Protein AF-A0A970F9Z1-F1 (afdb_monomer_lite)

pLDDT: mean 95.18, std 5.69, range [64.38, 98.81]

Structure (mmCIF, N/CA/C/O backbone):
data_AF-A0A970F9Z1-F1
#
_entry.id   AF-A0A970F9Z1-F1
#
loop_
_atom_site.group_PDB
_atom_site.id
_atom_site.type_symbol
_atom_site.label_atom_id
_atom_site.label_alt_id
_atom_site.label_comp_id
_atom_site.label_asym_id
_atom_site.label_entity_id
_atom_site.label_seq_id
_atom_site.pdbx_PDB_ins_code
_atom_site.Cartn_x
_atom_site.Cartn_y
_atom_site.Cartn_z
_atom_site.occupancy
_atom_site.B_iso_or_equiv
_atom_site.auth_seq_id
_atom_site.auth_comp_id
_atom_site.auth_asym_id
_atom_site.auth_atom_id
_atom_site.pdbx_PDB_model_num
ATOM 1 N N . PRO A 1 1 ? -28.671 3.414 14.985 1.00 64.38 1 PRO A N 1
ATOM 2 C CA . PRO A 1 1 ? -28.150 4.538 14.164 1.00 64.38 1 PRO A CA 1
ATOM 3 C C . PRO A 1 1 ? -27.863 5.769 15.036 1.00 64.38 1 PRO A C 1
ATOM 5 O O . PRO A 1 1 ? -28.575 5.971 16.015 1.00 64.38 1 PRO A O 1
ATOM 8 N N . LEU A 1 2 ? -26.854 6.583 14.691 1.00 72.38 2 LEU A N 1
ATOM 9 C CA . LEU A 1 2 ? -26.505 7.797 15.452 1.00 72.38 2 LEU A CA 1
ATOM 10 C C . LEU A 1 2 ? -27.708 8.750 15.589 1.00 72.38 2 LEU A C 1
ATOM 12 O O . LEU A 1 2 ? -27.930 9.316 16.653 1.00 72.38 2 LEU A O 1
ATOM 16 N N . SER A 1 3 ? -28.536 8.840 14.543 1.00 84.50 3 SER A N 1
ATOM 17 C CA . SER A 1 3 ? -29.778 9.620 14.548 1.00 84.50 3 SER A CA 1
ATOM 18 C C . SER A 1 3 ? -30.746 9.195 15.654 1.00 84.50 3 SER A C 1
ATOM 20 O O . SER A 1 3 ? -31.323 10.052 16.304 1.00 84.50 3 SER A O 1
ATOM 22 N N . THR A 1 4 ? -30.895 7.899 15.934 1.00 88.12 4 THR A N 1
ATOM 23 C CA . THR A 1 4 ? -31.798 7.409 16.989 1.00 88.12 4 THR A CA 1
ATOM 24 C C . THR A 1 4 ? -31.334 7.825 18.384 1.00 88.12 4 THR A C 1
ATOM 26 O O . THR A 1 4 ? -32.156 8.249 19.190 1.00 88.12 4 THR A O 1
ATOM 29 N N . ILE A 1 5 ? -30.028 7.749 18.659 1.00 92.81 5 ILE A N 1
ATOM 30 C CA . ILE A 1 5 ? -29.458 8.137 19.959 1.00 92.81 5 ILE A CA 1
ATOM 31 C C . ILE A 1 5 ? -29.625 9.645 20.170 1.00 92.81 5 ILE A C 1
ATOM 33 O O . ILE A 1 5 ? -30.128 10.069 21.206 1.00 92.81 5 ILE A O 1
ATOM 37 N N . VAL A 1 6 ? -29.276 10.447 19.159 1.00 93.31 6 VAL A N 1
ATOM 38 C CA . VAL A 1 6 ? -29.396 11.912 19.218 1.00 93.31 6 VAL A CA 1
ATOM 39 C C . VAL A 1 6 ? -30.853 12.347 19.383 1.00 93.31 6 VAL A C 1
ATOM 41 O O . VAL A 1 6 ? -31.136 13.209 20.206 1.00 93.31 6 VAL A O 1
ATOM 44 N N . LEU A 1 7 ? -31.789 11.736 18.651 1.00 93.75 7 LEU A N 1
ATOM 45 C CA . LEU A 1 7 ? -33.214 12.060 18.769 1.00 93.75 7 LEU A CA 1
ATOM 46 C C . LEU A 1 7 ? -33.789 11.673 20.126 1.00 93.75 7 LEU A C 1
ATOM 48 O O . LEU A 1 7 ? -34.628 12.397 20.645 1.00 93.75 7 LEU A O 1
ATOM 52 N N . THR A 1 8 ? -33.352 10.551 20.697 1.00 93.75 8 THR A N 1
ATOM 53 C CA . THR A 1 8 ? -33.805 10.122 22.027 1.00 93.75 8 THR A CA 1
ATOM 54 C C . THR A 1 8 ? -33.327 11.112 23.085 1.00 93.75 8 THR A C 1
ATOM 56 O O . THR A 1 8 ? -34.153 11.672 23.795 1.00 93.75 8 THR A O 1
ATOM 59 N N . ALA A 1 9 ? -32.030 11.437 23.092 1.00 94.69 9 ALA A N 1
ATOM 60 C CA . ALA A 1 9 ? -31.470 12.427 24.011 1.00 94.69 9 ALA A CA 1
ATOM 61 C C . ALA A 1 9 ? -32.109 13.818 23.838 1.00 94.69 9 ALA A C 1
ATOM 63 O O . ALA A 1 9 ? -32.388 14.500 24.819 1.00 94.69 9 ALA A O 1
ATOM 64 N N . MET A 1 10 ? -32.384 14.237 22.596 1.00 94.94 10 MET A N 1
ATOM 65 C CA . MET A 1 10 ? -33.098 15.485 22.330 1.00 94.94 10 MET A CA 1
ATOM 66 C C . MET A 1 10 ? -34.520 15.442 22.901 1.00 94.94 10 MET A C 1
ATOM 68 O O . MET A 1 10 ? -34.906 16.395 23.562 1.00 94.94 10 MET A O 1
ATOM 72 N N . LYS A 1 11 ? -35.284 14.359 22.697 1.00 93.94 11 LYS A N 1
ATOM 73 C CA . LYS A 1 11 ? -36.648 14.228 23.243 1.00 93.94 11 LYS A CA 1
ATOM 74 C C . LYS A 1 11 ? -36.665 14.256 24.770 1.00 93.94 11 LYS A C 1
ATOM 76 O O . LYS A 1 11 ? -37.529 14.905 25.336 1.00 93.94 11 LYS A O 1
ATOM 81 N N . GLU A 1 12 ? -35.704 13.599 25.416 1.00 95.19 12 GLU A N 1
ATOM 82 C CA . GLU A 1 12 ? -35.584 13.574 26.880 1.00 95.19 12 GLU A CA 1
ATOM 83 C C . GLU A 1 12 ? -35.209 14.940 27.471 1.00 95.19 12 GLU A C 1
ATOM 85 O O . GLU A 1 12 ? -35.669 15.294 28.552 1.00 95.19 12 GLU A O 1
ATOM 90 N N . ALA A 1 13 ? -34.375 15.714 26.772 1.00 96.00 13 ALA A N 1
ATOM 91 C CA . ALA A 1 13 ? -33.930 17.027 27.236 1.00 96.00 13 ALA A CA 1
ATOM 92 C C . ALA A 1 13 ? -34.887 18.173 26.859 1.00 96.00 13 ALA A C 1
ATOM 94 O O . ALA A 1 13 ? -34.804 19.258 27.438 1.00 96.00 13 ALA A O 1
ATOM 95 N N . HIS A 1 14 ? -35.754 17.977 25.863 1.00 95.12 14 HIS A N 1
ATOM 96 C CA . HIS A 1 14 ? -36.624 19.032 25.357 1.00 95.12 14 HIS A CA 1
ATOM 97 C C . HIS A 1 14 ? -37.807 19.268 26.312 1.00 95.12 14 HIS A C 1
ATOM 99 O O . HIS A 1 14 ? -38.470 18.317 26.712 1.00 95.12 14 HIS A O 1
ATOM 105 N N . PRO A 1 15 ? -38.156 20.524 26.638 1.00 95.00 15 PRO A N 1
ATOM 106 C CA . PRO A 1 15 ? -39.207 20.836 27.615 1.00 95.00 15 PRO A CA 1
ATOM 107 C C . PRO A 1 15 ? -40.640 20.496 27.168 1.00 95.00 15 PRO A C 1
ATOM 109 O O . PRO A 1 15 ? -41.579 20.724 27.926 1.00 95.00 15 PRO A O 1
ATOM 112 N N . TYR A 1 16 ? -40.832 20.004 25.942 1.00 94.12 16 TYR A N 1
ATOM 113 C CA . TYR A 1 16 ? -42.150 19.669 25.402 1.00 94.12 16 TYR A CA 1
ATOM 114 C C . TYR A 1 16 ? -42.287 18.159 25.288 1.00 94.12 16 TYR A C 1
ATOM 116 O O . TYR A 1 16 ? -41.348 17.494 24.864 1.00 94.12 16 TYR A O 1
ATOM 124 N N . GLU A 1 17 ? -43.475 17.650 25.603 1.00 87.12 17 GLU A N 1
ATOM 125 C CA . GLU A 1 17 ? -43.812 16.226 25.500 1.00 87.12 17 GLU A CA 1
ATOM 126 C C . GLU A 1 17 ? -43.739 15.723 24.047 1.00 87.12 17 GLU A C 1
ATOM 128 O O . GLU A 1 17 ? -43.250 14.624 23.788 1.00 87.12 17 GLU A O 1
ATOM 133 N N . GLU A 1 18 ? -44.113 16.575 23.085 1.00 90.69 18 GLU A N 1
ATOM 134 C CA . GLU A 1 18 ? -43.998 16.309 21.646 1.00 90.69 18 GLU A CA 1
ATOM 135 C C . GLU A 1 18 ? -43.182 17.410 20.934 1.00 90.69 18 GLU A C 1
ATOM 137 O O . GLU A 1 18 ? -43.743 18.375 20.410 1.00 90.69 18 GLU A O 1
ATOM 142 N N . PRO A 1 19 ? -41.838 17.315 20.907 1.00 92.88 19 PRO A N 1
ATOM 143 C CA . PRO A 1 19 ? -40.994 18.286 20.212 1.00 92.88 19 PRO A CA 1
ATOM 144 C C . PRO A 1 19 ? -41.162 18.200 18.690 1.00 92.88 19 PRO A C 1
ATOM 146 O O . PRO A 1 19 ? -41.019 17.122 18.107 1.00 92.88 19 PRO A O 1
ATOM 149 N N . ALA A 1 20 ? -41.378 19.340 18.031 1.00 93.88 20 ALA A N 1
ATOM 150 C CA . ALA A 1 20 ? -41.330 19.438 16.574 1.00 93.88 20 ALA A CA 1
ATOM 151 C C . ALA A 1 20 ? -39.873 19.533 16.089 1.00 93.88 20 ALA A C 1
ATOM 153 O O . ALA A 1 20 ? -39.115 20.383 16.557 1.00 93.88 20 ALA A O 1
ATOM 154 N N . TYR A 1 21 ? -39.479 18.675 15.147 1.00 92.94 21 TYR A N 1
ATOM 155 C CA . TYR A 1 21 ? -38.139 18.673 14.558 1.00 92.94 21 TYR A CA 1
ATOM 156 C C . TYR A 1 21 ? -38.162 18.134 13.125 1.00 92.94 21 TYR A C 1
ATOM 158 O O . TYR A 1 21 ? -38.996 17.298 12.784 1.00 92.94 21 TYR A O 1
ATOM 166 N N . ASP A 1 22 ? -37.168 18.537 12.332 1.00 93.44 22 ASP A N 1
ATOM 167 C CA . ASP A 1 22 ? -36.904 17.999 10.998 1.00 93.44 22 ASP A CA 1
ATOM 168 C C . ASP A 1 22 ? -35.520 17.341 10.941 1.00 93.44 22 ASP A C 1
ATOM 170 O O . ASP A 1 22 ? -34.540 17.839 11.498 1.00 93.44 22 ASP A O 1
ATOM 174 N N . LEU A 1 23 ? -35.415 16.220 10.223 1.00 90.06 23 LEU A N 1
ATOM 175 C CA . LEU A 1 23 ? -34.138 15.569 9.915 1.00 90.06 23 LEU A CA 1
ATOM 176 C C . LEU A 1 23 ? -33.738 15.890 8.479 1.00 90.06 23 LEU A C 1
ATOM 178 O O . LEU A 1 23 ? -34.113 15.191 7.538 1.00 90.06 23 LEU A O 1
ATOM 182 N N . ILE A 1 24 ? -32.946 16.943 8.315 1.00 89.56 24 ILE A N 1
ATOM 183 C CA . ILE A 1 24 ? -32.472 17.370 7.000 1.00 89.56 24 ILE A CA 1
ATOM 184 C C . ILE A 1 24 ? -31.181 16.619 6.666 1.00 89.56 24 ILE A C 1
ATOM 186 O O . ILE A 1 24 ? -30.173 16.724 7.368 1.00 89.56 24 ILE A O 1
ATOM 190 N N . LYS A 1 25 ? -31.197 15.854 5.572 1.00 86.06 25 LYS A N 1
ATOM 191 C CA . LYS A 1 25 ? -29.999 15.187 5.056 1.00 86.06 25 LYS A CA 1
ATOM 192 C C . LYS A 1 25 ? -29.077 16.227 4.418 1.00 86.06 25 LYS A C 1
ATOM 194 O O . LYS A 1 25 ? -29.454 16.876 3.451 1.00 86.06 25 LYS A O 1
ATOM 199 N N . LEU A 1 26 ? -27.857 16.340 4.933 1.00 84.00 26 LEU A N 1
ATOM 200 C CA . LEU A 1 26 ? -26.804 17.148 4.320 1.00 84.00 26 LEU A CA 1
ATOM 201 C C . LEU A 1 26 ? -25.992 16.298 3.333 1.00 84.00 26 LEU A C 1
ATOM 203 O O . LEU A 1 26 ? -25.713 15.130 3.603 1.00 84.00 26 LEU A O 1
ATOM 207 N N . GLU A 1 27 ? -25.568 16.897 2.220 1.00 81.44 27 GLU A N 1
ATOM 208 C CA . GLU A 1 27 ? -24.683 16.261 1.229 1.00 81.44 27 GLU A CA 1
ATOM 209 C C . GLU A 1 27 ? -23.191 16.391 1.563 1.00 81.44 27 GLU A C 1
ATOM 211 O O . GLU A 1 27 ? -22.340 16.066 0.736 1.00 81.44 27 GLU A O 1
ATOM 216 N N . ASN A 1 28 ? -22.847 16.856 2.770 1.00 74.69 28 ASN A N 1
ATOM 217 C CA . ASN A 1 28 ? -21.454 16.957 3.195 1.00 74.69 28 ASN A CA 1
ATOM 218 C C . ASN A 1 28 ? -20.748 15.618 2.943 1.00 74.69 28 ASN A C 1
ATOM 220 O O . ASN A 1 28 ? -21.211 14.595 3.467 1.00 74.69 28 ASN A O 1
ATOM 224 N N . PRO A 1 29 ? -19.652 15.592 2.158 1.00 67.19 29 PRO A N 1
ATOM 225 C CA . PRO A 1 29 ? -18.982 14.344 1.864 1.00 67.19 29 PRO A CA 1
ATOM 226 C C . PRO A 1 29 ? -18.511 13.754 3.195 1.00 67.19 29 PRO A C 1
ATOM 228 O O . PRO A 1 29 ? -17.785 14.420 3.944 1.00 67.19 29 PRO A O 1
ATOM 231 N N . PRO A 1 30 ? -18.947 12.533 3.542 1.00 73.12 30 PRO A N 1
ATOM 232 C CA . PRO A 1 30 ? -18.527 11.916 4.784 1.00 73.12 30 PRO A CA 1
ATOM 233 C C . PRO A 1 30 ? -17.009 11.744 4.764 1.00 73.12 30 PRO A C 1
ATOM 235 O O . PRO A 1 30 ? -16.389 11.657 3.700 1.00 73.12 30 PRO A O 1
ATOM 238 N N . LYS A 1 31 ? -16.397 11.628 5.947 1.00 78.69 31 LYS A N 1
ATOM 239 C CA . LYS A 1 31 ? -15.042 11.073 6.020 1.00 78.69 31 LYS A CA 1
ATOM 240 C C . LYS A 1 31 ? -15.079 9.703 5.347 1.00 78.69 31 LYS A C 1
ATOM 242 O O . LYS A 1 31 ? -15.725 8.783 5.843 1.00 78.69 31 LYS A O 1
ATOM 247 N N . THR A 1 32 ? -14.439 9.598 4.189 1.00 82.88 32 THR A N 1
ATOM 248 C CA . THR A 1 32 ? -14.379 8.352 3.437 1.00 82.88 32 THR A CA 1
ATOM 249 C C . THR A 1 32 ? -13.206 7.532 3.942 1.00 82.88 32 THR A C 1
ATOM 251 O O . THR A 1 32 ? -12.093 8.027 4.131 1.00 82.88 32 THR A O 1
ATOM 254 N N . TYR A 1 33 ? -13.473 6.257 4.184 1.00 88.81 33 TYR A N 1
ATOM 255 C CA . TYR A 1 33 ? -12.455 5.268 4.491 1.00 88.81 33 TYR A CA 1
ATOM 256 C C . TYR A 1 33 ? -12.299 4.370 3.273 1.00 88.81 33 TYR A C 1
ATOM 258 O O . TYR A 1 33 ? -13.267 4.069 2.578 1.00 88.81 33 TYR A O 1
ATOM 266 N N . GLY A 1 34 ? -11.067 3.966 2.999 1.00 93.06 34 GLY A N 1
ATOM 267 C CA . GLY A 1 34 ? -10.758 3.150 1.840 1.00 93.06 34 GLY A CA 1
ATOM 268 C C . GLY A 1 34 ? -9.391 2.504 1.953 1.00 93.06 34 GLY A C 1
ATOM 269 O O . GLY A 1 34 ? -8.573 2.862 2.814 1.00 93.06 34 GLY A O 1
ATOM 270 N N . LEU A 1 35 ? -9.176 1.544 1.061 1.00 95.62 35 LEU A N 1
ATOM 271 C CA . LEU A 1 35 ? -7.931 0.807 0.933 1.00 95.62 35 LEU A CA 1
ATOM 272 C C . LEU A 1 35 ? -6.879 1.641 0.202 1.00 95.62 35 LEU A C 1
ATOM 274 O O . LEU A 1 35 ? -7.187 2.441 -0.683 1.00 95.62 35 LEU A O 1
ATOM 278 N N . GLY A 1 36 ? -5.631 1.437 0.613 1.00 96.81 36 GLY A N 1
ATOM 279 C CA . GLY A 1 36 ? -4.466 2.114 0.065 1.00 96.81 36 GLY A CA 1
ATOM 280 C C . GLY A 1 36 ? -4.408 3.622 0.324 1.00 96.81 36 GLY A C 1
ATOM 281 O O . GLY A 1 36 ? -5.341 4.259 0.816 1.00 96.81 36 GLY A O 1
ATOM 282 N N . ARG A 1 37 ? -3.264 4.222 0.015 1.00 97.75 37 ARG A N 1
ATOM 283 C CA . ARG A 1 37 ? -3.023 5.667 0.082 1.00 97.75 37 ARG A CA 1
ATOM 284 C C . ARG A 1 37 ? -2.276 6.099 -1.166 1.00 97.75 37 ARG A C 1
ATOM 286 O O . ARG A 1 37 ? -1.484 5.338 -1.705 1.00 97.75 37 ARG A O 1
ATOM 293 N N . ILE A 1 38 ? -2.516 7.327 -1.609 1.00 98.25 38 ILE A N 1
ATOM 294 C CA . ILE A 1 38 ? -1.711 7.971 -2.643 1.00 98.25 38 ILE A CA 1
ATOM 295 C C . ILE A 1 38 ? -1.233 9.315 -2.115 1.00 98.25 38 ILE A C 1
ATOM 297 O O . ILE A 1 38 ? -1.991 10.038 -1.469 1.00 98.25 38 ILE A O 1
ATOM 301 N N . GLY A 1 39 ? 0.028 9.632 -2.365 1.00 98.12 39 GLY A N 1
ATOM 302 C CA . GLY A 1 39 ? 0.646 10.868 -1.910 1.00 98.12 39 GLY A CA 1
ATOM 303 C C . GLY A 1 39 ? 1.735 11.326 -2.863 1.00 98.12 39 GLY A C 1
ATOM 304 O O . GLY A 1 39 ? 2.043 10.653 -3.845 1.00 98.12 39 GLY A O 1
ATOM 305 N N . ARG A 1 40 ? 2.313 12.490 -2.576 1.00 98.44 40 ARG A N 1
ATOM 306 C CA . ARG A 1 40 ? 3.458 13.027 -3.309 1.00 98.44 40 ARG A CA 1
ATOM 307 C C . ARG A 1 40 ? 4.655 13.143 -2.376 1.00 98.44 40 ARG A C 1
ATOM 309 O O . ARG A 1 40 ? 4.518 13.616 -1.249 1.00 98.44 40 ARG A O 1
ATOM 316 N N . LEU A 1 41 ? 5.817 12.719 -2.854 1.00 98.00 41 LEU A N 1
ATOM 317 C CA . LEU A 1 41 ? 7.099 13.077 -2.261 1.00 98.00 41 LEU A CA 1
ATOM 318 C C . LEU A 1 41 ? 7.297 14.594 -2.364 1.00 98.00 41 LEU A C 1
ATOM 320 O O . LEU A 1 41 ? 6.764 15.227 -3.277 1.00 98.00 41 LEU A O 1
ATOM 324 N N . LYS A 1 42 ? 8.073 15.163 -1.433 1.00 97.44 42 LYS A N 1
ATOM 325 C CA . LYS A 1 42 ? 8.378 16.603 -1.432 1.00 97.44 42 LYS A CA 1
ATOM 326 C C . LYS A 1 42 ? 9.012 17.026 -2.758 1.00 97.44 42 LYS A C 1
ATOM 328 O O . LYS A 1 42 ? 8.490 17.912 -3.414 1.00 97.44 42 LYS A O 1
ATOM 333 N N . GLU A 1 43 ? 10.029 16.286 -3.190 1.00 97.62 43 GLU A N 1
ATOM 334 C CA . GLU A 1 43 ? 10.719 16.478 -4.466 1.00 97.62 43 GLU A CA 1
ATOM 335 C C . GLU A 1 43 ? 10.692 15.183 -5.292 1.00 97.62 43 GLU A C 1
ATOM 337 O O . GLU A 1 43 ? 10.686 14.093 -4.698 1.00 97.62 43 GLU A O 1
ATOM 342 N N . PRO A 1 44 ? 10.680 15.264 -6.637 1.00 98.38 44 PRO A N 1
ATOM 343 C CA . PRO A 1 44 ? 10.897 14.108 -7.498 1.00 98.38 44 PRO A CA 1
ATOM 344 C C . PRO A 1 44 ? 12.279 13.492 -7.256 1.00 98.38 44 PRO A C 1
ATOM 346 O O . PRO A 1 44 ? 13.277 14.200 -7.132 1.00 98.38 44 PRO A O 1
ATOM 349 N N . ILE A 1 45 ? 12.350 12.165 -7.231 1.00 98.56 45 ILE A N 1
ATOM 350 C CA . ILE A 1 45 ? 13.612 11.415 -7.135 1.00 98.56 45 ILE A CA 1
ATOM 351 C C . ILE A 1 45 ? 13.669 10.362 -8.235 1.00 98.56 45 ILE A C 1
ATOM 353 O O . ILE A 1 45 ? 12.629 10.001 -8.786 1.00 98.56 45 ILE A O 1
ATOM 357 N N . SER A 1 46 ? 14.862 9.857 -8.560 1.00 98.62 46 SER A N 1
ATOM 358 C CA . SER A 1 46 ? 14.966 8.798 -9.566 1.00 98.62 46 SER A CA 1
ATOM 359 C C . SER A 1 46 ? 14.266 7.521 -9.099 1.00 98.62 46 SER A C 1
ATOM 361 O O . SER A 1 46 ? 14.239 7.222 -7.898 1.00 98.62 46 SER A O 1
ATOM 363 N N . LEU A 1 47 ? 13.731 6.746 -10.044 1.00 98.31 47 LEU A N 1
ATOM 364 C CA . LEU A 1 47 ? 13.097 5.461 -9.755 1.00 98.31 47 LEU A CA 1
ATOM 365 C C . LEU A 1 47 ? 14.053 4.534 -8.993 1.00 98.31 47 LEU A C 1
ATOM 367 O O . LEU A 1 47 ? 13.674 3.964 -7.975 1.00 98.31 47 LEU A O 1
ATOM 371 N N . GLU A 1 48 ? 15.316 4.459 -9.410 1.00 98.19 48 GLU A N 1
ATOM 372 C CA . GLU A 1 48 ? 16.343 3.661 -8.732 1.00 98.19 48 GLU A CA 1
ATOM 373 C C . GLU A 1 48 ? 16.536 4.085 -7.264 1.00 98.19 48 GLU A C 1
ATOM 375 O O . GLU A 1 48 ? 16.582 3.246 -6.359 1.00 98.19 48 GLU A O 1
ATOM 380 N N . THR A 1 49 ? 16.603 5.396 -7.003 1.00 98.44 49 THR A N 1
ATOM 381 C CA . THR A 1 49 ? 16.715 5.930 -5.637 1.00 98.44 49 THR A CA 1
ATOM 382 C C . THR A 1 49 ? 15.485 5.567 -4.816 1.00 98.44 49 THR A C 1
ATOM 384 O O . THR A 1 49 ? 15.600 5.198 -3.646 1.00 98.44 49 THR A O 1
ATOM 387 N N . PHE A 1 50 ? 14.301 5.644 -5.423 1.00 98.50 50 PHE A N 1
ATOM 388 C CA . PHE A 1 50 ? 13.062 5.282 -4.756 1.00 98.50 50 PHE A CA 1
ATOM 389 C C . PHE A 1 50 ? 12.993 3.782 -4.436 1.00 98.50 50 PHE A C 1
ATOM 391 O O . PHE A 1 50 ? 12.674 3.430 -3.304 1.00 98.50 50 PHE A O 1
ATOM 398 N N . VAL A 1 51 ? 13.384 2.901 -5.359 1.00 98.50 51 VAL A N 1
ATOM 399 C CA . VAL A 1 51 ? 13.465 1.447 -5.125 1.00 98.50 51 VAL A CA 1
ATOM 400 C C . VAL A 1 51 ? 14.408 1.129 -3.960 1.00 98.50 51 VAL A C 1
ATOM 402 O O . VAL A 1 51 ? 14.030 0.405 -3.035 1.00 98.50 51 VAL A O 1
ATOM 405 N N . LYS A 1 52 ? 15.604 1.737 -3.934 1.00 98.38 52 LYS A N 1
ATOM 406 C CA . LYS A 1 52 ? 16.546 1.612 -2.807 1.00 98.38 52 LYS A CA 1
ATOM 407 C C . LYS A 1 52 ? 15.925 2.110 -1.501 1.00 98.38 52 LYS A C 1
ATOM 409 O O . LYS A 1 52 ? 16.036 1.446 -0.473 1.00 98.38 52 LYS A O 1
ATOM 414 N N . LYS A 1 53 ? 15.215 3.241 -1.540 1.00 98.06 53 LYS A N 1
ATOM 415 C CA . LYS A 1 53 ? 14.507 3.788 -0.378 1.00 98.06 53 LYS A CA 1
ATOM 416 C C . LYS A 1 53 ? 13.446 2.826 0.151 1.00 98.06 53 LYS A C 1
ATOM 418 O O . LYS A 1 53 ? 13.369 2.666 1.366 1.00 98.06 53 LYS A O 1
ATOM 423 N N . VAL A 1 54 ? 12.656 2.186 -0.714 1.00 98.19 54 VAL A N 1
ATOM 424 C CA . VAL A 1 54 ? 11.654 1.183 -0.310 1.00 98.19 54 VAL A CA 1
ATOM 425 C C . VAL A 1 54 ? 12.342 0.017 0.391 1.00 98.19 54 VAL A C 1
ATOM 427 O O . VAL A 1 54 ? 11.995 -0.293 1.530 1.00 98.19 54 VAL A O 1
ATOM 430 N N . ARG A 1 55 ? 13.380 -0.552 -0.232 1.00 97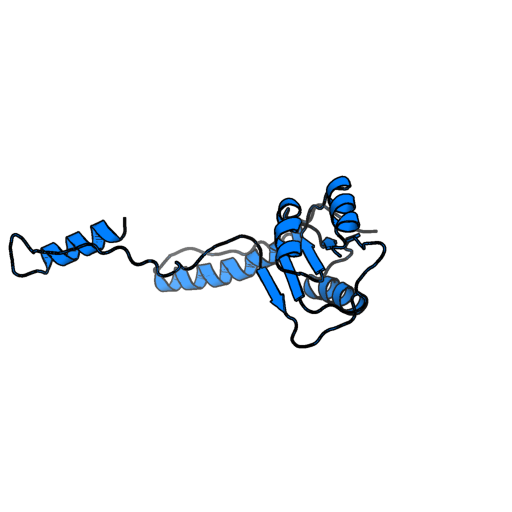.56 55 ARG A N 1
ATOM 431 C CA . ARG A 1 55 ? 14.157 -1.656 0.344 1.00 97.56 55 ARG A CA 1
ATOM 432 C C . ARG A 1 55 ? 14.680 -1.330 1.745 1.00 97.56 55 ARG A C 1
ATOM 434 O O . ARG A 1 55 ? 14.473 -2.111 2.668 1.00 97.56 55 ARG A O 1
ATOM 441 N N . THR A 1 56 ? 15.297 -0.161 1.922 1.00 97.81 56 THR A N 1
ATOM 442 C CA . THR A 1 56 ? 15.838 0.264 3.222 1.00 97.81 56 THR A CA 1
ATOM 443 C C . THR A 1 56 ? 14.737 0.569 4.237 1.00 97.81 56 THR A C 1
ATOM 445 O O . THR A 1 56 ? 14.847 0.171 5.391 1.00 97.81 56 THR A O 1
ATOM 448 N N . THR A 1 57 ? 13.659 1.247 3.826 1.00 96.56 57 THR A N 1
ATOM 449 C CA . THR A 1 57 ? 12.565 1.659 4.730 1.00 96.56 57 THR A CA 1
ATOM 450 C C . THR A 1 57 ? 11.859 0.456 5.348 1.00 96.56 57 THR A C 1
ATOM 452 O O . THR A 1 57 ? 11.511 0.488 6.525 1.00 96.56 57 THR A O 1
ATOM 455 N N . PHE A 1 58 ? 11.661 -0.606 4.567 1.00 96.19 58 PHE A N 1
ATOM 456 C CA . PHE A 1 58 ? 10.997 -1.827 5.024 1.00 96.19 58 PHE A CA 1
ATOM 457 C C . PHE A 1 58 ? 11.978 -2.923 5.475 1.00 96.19 58 PHE A C 1
ATOM 459 O O . PHE A 1 58 ? 11.526 -4.007 5.842 1.00 96.19 58 PHE A O 1
ATOM 466 N N . ALA A 1 59 ? 13.289 -2.638 5.479 1.00 95.19 59 ALA A N 1
ATOM 467 C CA . ALA A 1 59 ? 14.362 -3.579 5.810 1.00 95.19 59 ALA A CA 1
ATOM 468 C C . ALA A 1 59 ? 14.223 -4.918 5.057 1.00 95.19 59 ALA A C 1
ATOM 470 O O . ALA A 1 59 ? 14.091 -5.979 5.665 1.00 95.19 59 ALA A O 1
ATOM 471 N N . LEU A 1 60 ? 14.184 -4.837 3.724 1.00 95.88 60 LEU A N 1
ATOM 472 C CA . LEU A 1 60 ? 13.938 -5.975 2.839 1.00 95.88 60 LEU A CA 1
ATOM 473 C C . LEU A 1 60 ? 15.239 -6.564 2.296 1.00 95.88 60 LEU A C 1
ATOM 475 O O . LEU A 1 60 ? 16.091 -5.841 1.766 1.00 95.88 60 LEU A O 1
ATOM 479 N N . ASP A 1 61 ? 15.328 -7.890 2.321 1.00 93.81 61 ASP A N 1
ATOM 480 C CA . ASP A 1 61 ? 16.427 -8.625 1.692 1.00 93.81 61 ASP A CA 1
ATOM 481 C C . ASP A 1 61 ? 16.355 -8.506 0.162 1.00 93.81 61 ASP A C 1
ATOM 483 O O . ASP A 1 61 ? 17.365 -8.215 -0.486 1.00 93.81 61 ASP A O 1
ATOM 487 N N . GLY A 1 62 ? 15.140 -8.589 -0.390 1.00 94.62 62 GLY A N 1
ATOM 488 C CA . GLY A 1 62 ? 14.828 -8.403 -1.804 1.00 94.62 62 GLY A CA 1
ATOM 489 C C . GLY A 1 62 ? 13.413 -7.859 -2.025 1.00 94.62 62 GLY A C 1
ATOM 490 O O . GLY A 1 62 ? 12.592 -7.810 -1.111 1.00 94.62 62 GLY A O 1
ATOM 491 N N . LEU A 1 63 ? 13.148 -7.415 -3.251 1.00 96.94 63 LEU A N 1
ATOM 492 C CA . LEU A 1 63 ? 11.833 -6.996 -3.740 1.00 96.94 63 LEU A CA 1
ATOM 493 C C . LEU A 1 63 ? 11.738 -7.316 -5.233 1.00 96.94 63 LEU A C 1
ATOM 495 O O . LEU A 1 63 ? 12.766 -7.492 -5.891 1.00 96.94 63 LEU A O 1
ATOM 499 N N . ARG A 1 64 ? 10.523 -7.365 -5.778 1.00 98.00 64 ARG A N 1
ATOM 500 C CA . ARG A 1 64 ? 10.300 -7.497 -7.222 1.00 98.00 64 ARG A CA 1
ATOM 501 C C . ARG A 1 64 ? 9.959 -6.129 -7.799 1.00 98.00 64 ARG A C 1
ATOM 503 O O . ARG A 1 64 ? 9.193 -5.371 -7.206 1.00 98.00 64 ARG A O 1
ATOM 510 N N . LEU A 1 65 ? 10.538 -5.814 -8.950 1.00 98.25 65 LEU A N 1
ATOM 511 C CA . LEU A 1 65 ? 10.266 -4.586 -9.685 1.00 98.25 65 LEU A CA 1
ATOM 512 C C . LEU A 1 65 ? 9.631 -4.953 -11.024 1.00 98.25 65 LEU A C 1
ATOM 514 O O . LEU A 1 65 ? 10.174 -5.767 -11.766 1.00 98.25 65 LEU A O 1
ATOM 518 N N . ILE A 1 66 ? 8.481 -4.355 -11.306 1.00 98.50 66 ILE A N 1
ATOM 519 C CA . ILE A 1 66 ? 7.731 -4.522 -12.547 1.00 98.50 66 ILE A CA 1
ATOM 520 C C . ILE A 1 66 ? 7.813 -3.185 -13.274 1.00 98.50 66 ILE A C 1
ATOM 522 O O . ILE A 1 66 ? 7.298 -2.178 -12.785 1.00 98.50 66 ILE A O 1
ATOM 526 N N . GLU A 1 67 ? 8.503 -3.163 -14.412 1.00 97.38 67 GLU A N 1
ATOM 527 C CA . GLU A 1 67 ? 8.715 -1.944 -15.192 1.00 97.38 67 GLU A CA 1
ATOM 528 C C . GLU A 1 67 ? 8.048 -2.062 -16.564 1.00 97.38 67 GLU A C 1
ATOM 530 O O . GLU A 1 67 ? 8.271 -3.059 -17.258 1.00 97.38 67 GLU A O 1
ATOM 535 N N . PRO A 1 68 ? 7.265 -1.062 -16.995 1.00 96.69 68 PRO A N 1
ATOM 536 C CA . PRO A 1 68 ? 6.798 -0.996 -18.372 1.00 96.69 68 PRO A CA 1
ATOM 537 C C . PRO A 1 68 ? 7.972 -0.710 -19.331 1.00 96.69 68 PRO A C 1
ATOM 539 O O . PRO A 1 68 ? 8.991 -0.158 -18.906 1.00 96.69 68 PRO A O 1
ATOM 542 N N . PRO A 1 69 ? 7.836 -1.007 -20.640 1.00 93.75 69 PRO A N 1
ATOM 543 C CA . PRO A 1 69 ? 8.883 -0.729 -21.629 1.00 93.75 69 PRO A CA 1
ATOM 544 C C . PRO A 1 69 ? 9.296 0.749 -21.690 1.00 93.75 69 PRO A C 1
ATOM 546 O O . PRO A 1 69 ? 10.470 1.063 -21.868 1.00 93.75 69 PRO A O 1
ATOM 549 N N . ILE A 1 70 ? 8.327 1.655 -21.523 1.00 93.25 70 ILE A N 1
ATOM 550 C CA . ILE A 1 70 ? 8.552 3.097 -21.399 1.00 93.25 70 ILE A CA 1
ATOM 551 C C . ILE A 1 70 ? 8.233 3.479 -19.957 1.00 93.25 70 ILE A C 1
ATOM 553 O O . ILE A 1 70 ? 7.075 3.696 -19.598 1.00 93.25 70 ILE A O 1
ATOM 557 N N . LYS A 1 71 ? 9.267 3.530 -19.119 1.00 91.81 71 LYS A N 1
ATOM 558 C CA . LYS A 1 71 ? 9.152 3.860 -17.697 1.00 91.81 71 LYS A CA 1
ATOM 559 C C . LYS A 1 71 ? 9.491 5.318 -17.413 1.00 91.81 71 LYS A C 1
ATOM 561 O O . LYS A 1 71 ? 10.163 5.994 -18.189 1.00 91.81 71 LYS A O 1
ATOM 566 N N . LYS A 1 72 ? 9.033 5.800 -16.258 1.00 94.62 72 LYS A N 1
ATOM 567 C CA . LYS A 1 72 ? 9.444 7.102 -15.731 1.00 94.62 72 LYS A CA 1
ATOM 568 C C . LYS A 1 72 ? 10.788 6.979 -15.024 1.00 94.62 72 LYS A C 1
ATOM 570 O O . LYS A 1 72 ? 10.916 6.219 -14.069 1.00 94.62 72 LYS A O 1
ATOM 575 N N . GLU A 1 73 ? 11.747 7.800 -15.435 1.00 97.19 73 GLU A N 1
ATOM 576 C CA . GLU A 1 73 ? 13.056 7.888 -14.774 1.00 97.19 73 GLU A CA 1
ATOM 577 C C . GLU A 1 73 ? 12.971 8.571 -13.403 1.00 97.19 73 GLU A C 1
ATOM 579 O O . GLU A 1 73 ? 13.707 8.219 -12.482 1.00 97.19 73 GLU A O 1
ATOM 584 N N . TYR A 1 74 ? 12.037 9.515 -13.245 1.00 98.25 74 TYR A N 1
ATOM 585 C CA . TYR A 1 74 ? 11.780 10.239 -12.001 1.00 98.25 74 TYR A CA 1
ATOM 586 C C . TYR A 1 74 ? 10.342 10.039 -11.536 1.00 98.25 74 TYR A C 1
ATOM 588 O O . TYR A 1 74 ? 9.400 10.085 -12.328 1.00 98.25 74 TYR A O 1
ATOM 596 N N . VAL A 1 75 ? 10.181 9.851 -10.229 1.00 98.38 75 VAL A N 1
ATOM 597 C CA . VAL A 1 75 ? 8.907 9.526 -9.589 1.00 98.38 75 VAL A CA 1
ATOM 598 C C . VAL A 1 75 ? 8.661 10.460 -8.412 1.00 98.38 75 VAL A C 1
ATOM 600 O O . VAL A 1 75 ? 9.581 10.835 -7.680 1.00 98.38 75 VAL A O 1
ATOM 603 N N . GLN A 1 76 ? 7.404 10.847 -8.216 1.00 98.62 76 GLN A N 1
ATOM 604 C CA . GLN A 1 76 ? 7.009 11.716 -7.111 1.00 98.62 76 GLN A CA 1
ATOM 605 C C . GLN A 1 76 ? 5.675 11.292 -6.506 1.00 98.62 76 GLN A C 1
ATOM 607 O O . GLN A 1 76 ? 5.523 11.325 -5.286 1.00 98.62 76 GLN A O 1
ATOM 612 N N . LYS A 1 77 ? 4.694 10.914 -7.329 1.00 98.69 77 LYS A N 1
ATOM 613 C CA . LYS A 1 77 ? 3.371 10.501 -6.871 1.00 98.69 77 LYS A CA 1
ATOM 614 C C . LYS A 1 77 ? 3.340 8.991 -6.665 1.00 98.69 77 LYS A C 1
ATOM 616 O O . LYS A 1 77 ? 3.421 8.226 -7.616 1.00 98.69 77 LYS A O 1
ATOM 621 N N . ILE A 1 78 ? 3.191 8.570 -5.418 1.00 98.69 78 ILE A N 1
ATOM 622 C CA . ILE A 1 78 ? 3.317 7.172 -5.010 1.00 98.69 78 ILE A CA 1
ATOM 623 C C . ILE A 1 78 ? 1.980 6.695 -4.465 1.00 98.69 78 ILE A C 1
ATOM 625 O O . ILE A 1 78 ? 1.430 7.315 -3.550 1.00 98.69 78 ILE A O 1
ATOM 629 N N . ALA A 1 79 ? 1.470 5.598 -5.016 1.00 98.69 79 ALA A N 1
ATOM 630 C CA . ALA A 1 79 ? 0.365 4.850 -4.435 1.00 98.69 79 ALA A CA 1
ATOM 631 C C . ALA A 1 79 ? 0.908 3.649 -3.650 1.00 98.69 79 ALA A C 1
ATOM 633 O O . ALA A 1 79 ? 1.887 3.031 -4.054 1.00 98.69 79 ALA A O 1
ATOM 634 N N . ILE A 1 80 ? 0.271 3.305 -2.535 1.00 98.56 80 ILE A N 1
ATOM 635 C CA . ILE A 1 80 ? 0.601 2.128 -1.730 1.00 98.56 80 ILE A CA 1
ATOM 636 C C . ILE A 1 80 ? -0.675 1.443 -1.252 1.00 98.56 80 ILE A C 1
ATOM 638 O O . ILE A 1 80 ? -1.578 2.105 -0.742 1.00 98.56 80 ILE A O 1
ATOM 642 N N . CYS A 1 81 ? -0.735 0.123 -1.377 1.00 98.38 81 CYS A N 1
ATOM 643 C CA . CYS A 1 81 ? -1.713 -0.727 -0.709 1.00 98.38 81 CYS A CA 1
ATOM 644 C C . CYS A 1 81 ? -0.982 -1.952 -0.159 1.00 98.38 81 CYS A C 1
ATOM 646 O O . CYS A 1 81 ? -0.439 -2.735 -0.934 1.00 98.38 81 CYS A O 1
ATOM 648 N N . GLY A 1 82 ? -0.950 -2.088 1.170 1.00 97.50 82 GLY A N 1
ATOM 649 C CA . GLY A 1 82 ? -0.381 -3.264 1.828 1.00 97.50 82 GLY A CA 1
ATOM 650 C C . GLY A 1 82 ? -1.105 -4.553 1.432 1.00 97.50 82 GLY A C 1
ATOM 651 O O . GLY A 1 82 ? -2.224 -4.509 0.905 1.00 97.50 82 GLY A O 1
ATOM 652 N N . GLY A 1 83 ? -0.428 -5.678 1.654 1.00 96.81 83 GLY A N 1
ATOM 653 C CA . GLY A 1 83 ? -0.948 -7.002 1.346 1.00 96.81 83 GLY A CA 1
ATOM 654 C C . GLY A 1 83 ? -1.179 -7.211 -0.148 1.00 96.81 83 GLY A C 1
ATOM 655 O O . GLY A 1 83 ? -0.473 -6.634 -0.973 1.00 96.81 83 GLY A O 1
ATOM 656 N N . SER A 1 84 ? -2.182 -8.023 -0.487 1.00 97.38 84 SER A N 1
ATOM 657 C CA . SER A 1 84 ? -2.545 -8.371 -1.868 1.00 97.38 84 SER A CA 1
ATOM 658 C C . SER A 1 84 ? -3.443 -7.298 -2.504 1.00 97.38 84 SER A C 1
ATOM 660 O O . SER A 1 84 ? -4.670 -7.421 -2.599 1.00 97.38 84 SER A O 1
ATOM 662 N N . GLY A 1 85 ? -2.828 -6.175 -2.875 1.00 97.56 85 GLY A N 1
ATOM 663 C CA . GLY A 1 85 ? -3.506 -4.996 -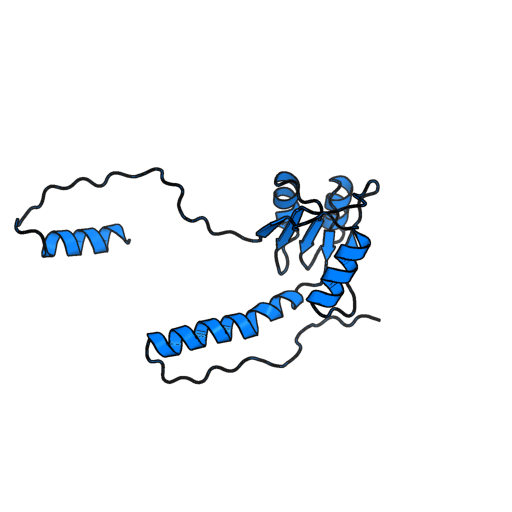3.418 1.00 97.56 85 GLY A CA 1
ATOM 664 C C . GLY A 1 85 ? -3.435 -4.867 -4.940 1.00 97.56 85 GLY A C 1
ATOM 665 O O . GLY A 1 85 ? -3.858 -3.841 -5.475 1.00 97.56 85 GLY A O 1
ATOM 666 N N . GLU A 1 86 ? -2.932 -5.872 -5.654 1.00 96.81 86 GLU A N 1
ATOM 667 C CA . GLU A 1 86 ? -2.782 -5.854 -7.115 1.00 96.81 86 GLU A CA 1
ATOM 668 C C . GLU A 1 86 ? -4.077 -5.486 -7.863 1.00 96.81 86 GLU A C 1
ATOM 670 O O . GLU A 1 86 ? -4.049 -4.630 -8.741 1.00 96.81 86 GLU A O 1
ATOM 675 N N . LYS A 1 87 ? -5.244 -5.982 -7.431 1.00 96.69 87 LYS A N 1
ATOM 676 C CA . LYS A 1 87 ? -6.563 -5.655 -8.017 1.00 96.69 87 LYS A CA 1
ATOM 677 C C . LYS A 1 87 ? -6.944 -4.169 -7.984 1.00 96.69 87 LYS A C 1
ATOM 679 O O . LYS A 1 87 ? -7.886 -3.758 -8.656 1.00 96.69 87 LYS A O 1
ATOM 684 N N . PHE A 1 88 ? -6.258 -3.357 -7.178 1.00 97.88 88 PHE A N 1
ATOM 685 C CA . PHE A 1 88 ? -6.500 -1.916 -7.077 1.00 97.88 88 PHE A CA 1
ATOM 686 C C . PHE A 1 88 ? -5.567 -1.082 -7.963 1.00 97.88 88 PHE A C 1
ATOM 688 O O . PHE A 1 88 ? -5.681 0.147 -7.964 1.00 97.88 88 PHE A O 1
ATOM 695 N N . TYR A 1 89 ? -4.677 -1.711 -8.740 1.00 98.25 89 TYR A N 1
ATOM 696 C CA . TYR A 1 89 ? -3.777 -0.992 -9.643 1.00 98.25 89 TYR A CA 1
ATOM 697 C C . TYR A 1 89 ? -4.510 -0.065 -10.636 1.00 98.25 89 TYR A C 1
ATOM 699 O O . TYR A 1 89 ? -4.012 1.049 -10.829 1.00 98.25 89 TYR A O 1
ATOM 707 N N . PRO A 1 90 ? -5.713 -0.387 -11.176 1.00 98.50 90 PRO A N 1
ATOM 708 C CA . PRO A 1 90 ? -6.402 0.532 -12.082 1.00 98.50 90 PRO A CA 1
ATOM 709 C C . PRO A 1 90 ? -6.784 1.843 -11.382 1.00 98.50 90 PRO A C 1
ATOM 711 O O . PRO A 1 90 ? -6.723 2.919 -11.973 1.00 98.50 90 PRO A O 1
ATOM 714 N N . ALA A 1 91 ? -7.107 1.789 -10.084 1.00 98.19 91 ALA A N 1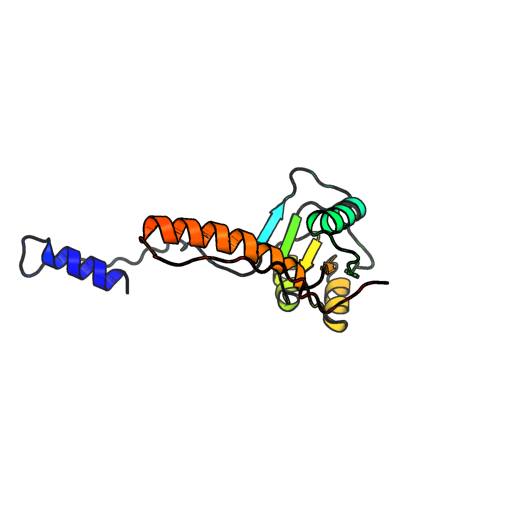
ATOM 715 C CA . ALA A 1 91 ? -7.387 2.982 -9.288 1.00 98.19 91 ALA A CA 1
ATOM 716 C C . ALA A 1 91 ? -6.116 3.796 -8.989 1.00 98.19 91 ALA A C 1
ATOM 718 O O . ALA A 1 91 ? -6.174 5.026 -8.927 1.00 98.19 91 ALA A O 1
ATOM 719 N N . ALA A 1 92 ? -4.965 3.139 -8.803 1.00 98.31 92 ALA A N 1
ATOM 720 C CA . ALA A 1 92 ? -3.676 3.821 -8.668 1.00 98.31 92 ALA A CA 1
ATOM 721 C C . ALA A 1 92 ? -3.296 4.546 -9.970 1.00 98.31 92 ALA A C 1
ATOM 723 O O . ALA A 1 92 ? -2.940 5.729 -9.932 1.00 98.31 92 ALA A O 1
ATOM 724 N N . LEU A 1 93 ? -3.465 3.868 -11.109 1.00 97.31 93 LEU A N 1
ATOM 725 C CA . LEU A 1 93 ? -3.241 4.409 -12.446 1.00 97.31 93 LEU A CA 1
ATOM 726 C C . LEU A 1 93 ? -4.162 5.600 -12.737 1.00 97.31 93 LEU A C 1
ATOM 728 O O . LEU A 1 93 ? -3.682 6.673 -13.090 1.00 97.31 93 LEU A O 1
ATOM 732 N N . GLN A 1 94 ? -5.471 5.466 -12.492 1.00 98.19 94 GLN A N 1
ATOM 733 C CA . GLN A 1 94 ? -6.448 6.546 -12.685 1.00 98.19 94 GLN A CA 1
ATOM 734 C C . GLN A 1 94 ? -6.125 7.784 -11.835 1.00 98.19 94 GLN A C 1
ATOM 736 O O . GLN A 1 94 ? -6.337 8.920 -12.256 1.00 98.19 94 GLN A O 1
ATOM 741 N N . LYS A 1 95 ? -5.574 7.587 -10.631 1.00 97.75 95 LYS A N 1
ATOM 742 C CA . LYS A 1 95 ? -5.119 8.685 -9.760 1.00 97.75 95 LYS A CA 1
ATOM 743 C C . LYS A 1 95 ? -3.748 9.247 -10.167 1.00 97.75 95 LYS A C 1
ATOM 745 O O . LYS A 1 95 ? -3.262 10.206 -9.547 1.00 97.75 95 LYS A O 1
ATOM 750 N N . GLY A 1 96 ? -3.148 8.699 -11.220 1.00 97.62 96 GLY A N 1
ATOM 751 C CA . GLY A 1 96 ? -1.910 9.140 -11.850 1.00 97.62 96 GLY A CA 1
ATOM 752 C C . GLY A 1 96 ? -0.664 8.796 -11.049 1.00 97.62 96 GLY A C 1
ATOM 753 O O . GLY A 1 96 ? 0.251 9.614 -11.020 1.00 97.62 96 GLY A O 1
ATOM 754 N N . ALA A 1 97 ? -0.656 7.677 -10.320 1.00 98.50 97 ALA A N 1
ATOM 755 C CA . ALA A 1 97 ? 0.539 7.219 -9.619 1.00 98.50 97 ALA A CA 1
ATOM 756 C C . ALA A 1 97 ? 1.699 7.002 -10.605 1.00 98.50 97 ALA A C 1
ATOM 758 O O . ALA A 1 97 ? 1.513 6.417 -11.666 1.00 98.50 97 ALA A O 1
ATOM 759 N N . ASP A 1 98 ? 2.892 7.467 -10.239 1.00 98.50 98 ASP A N 1
ATOM 760 C CA . ASP A 1 98 ? 4.128 7.167 -10.966 1.00 98.50 98 ASP A CA 1
ATOM 761 C C . ASP A 1 98 ? 4.623 5.759 -10.623 1.00 98.50 98 ASP A C 1
ATOM 763 O O . ASP A 1 98 ? 5.165 5.061 -11.474 1.00 98.50 98 ASP A O 1
ATOM 767 N N . VAL A 1 99 ? 4.434 5.356 -9.361 1.00 98.62 99 VAL A N 1
ATOM 768 C CA . VAL A 1 99 ? 4.754 4.021 -8.854 1.00 98.62 99 VAL A CA 1
ATOM 769 C C . VAL A 1 99 ? 3.635 3.540 -7.941 1.00 98.62 99 VAL A C 1
ATOM 771 O O . VAL A 1 99 ? 3.116 4.312 -7.124 1.00 98.62 99 VAL A O 1
ATOM 774 N N . TYR A 1 100 ? 3.306 2.255 -8.043 1.00 98.81 100 TYR A N 1
ATOM 775 C CA . TYR A 1 100 ? 2.421 1.567 -7.111 1.00 98.81 100 TYR A CA 1
ATOM 776 C C . TYR A 1 100 ? 3.194 0.553 -6.256 1.00 98.81 100 TYR A C 1
ATOM 778 O O . TYR A 1 100 ? 3.968 -0.243 -6.776 1.00 98.81 100 TYR A O 1
ATOM 786 N N . LEU A 1 101 ? 3.016 0.598 -4.935 1.00 98.69 101 LEU A N 1
ATOM 787 C CA . LEU A 1 101 ? 3.577 -0.372 -3.993 1.00 98.69 101 LEU A CA 1
ATOM 788 C C . LEU A 1 101 ? 2.476 -1.311 -3.521 1.00 98.69 101 LEU A C 1
ATOM 790 O O . LEU A 1 101 ? 1.520 -0.859 -2.885 1.00 98.69 101 LEU A O 1
ATOM 794 N N . THR A 1 102 ? 2.631 -2.605 -3.772 1.00 98.69 102 THR A N 1
ATOM 795 C CA . THR A 1 102 ? 1.716 -3.621 -3.246 1.00 98.69 102 THR A CA 1
ATOM 796 C C . THR A 1 102 ? 2.360 -4.999 -3.230 1.00 98.69 102 THR A C 1
ATOM 798 O O . THR A 1 102 ? 3.272 -5.241 -4.008 1.00 98.69 102 THR A O 1
ATOM 801 N N . GLY A 1 103 ? 1.926 -5.875 -2.330 1.00 98.25 103 GLY A N 1
ATOM 802 C CA . GLY A 1 103 ? 2.389 -7.257 -2.277 1.00 98.25 103 GLY A CA 1
ATOM 803 C C . GLY A 1 103 ? 1.565 -8.188 -3.165 1.00 98.25 103 GLY A C 1
ATOM 804 O O . GLY A 1 103 ? 0.502 -7.821 -3.670 1.00 98.25 103 GLY A O 1
ATOM 805 N N . ASP A 1 104 ? 2.046 -9.423 -3.283 1.00 97.50 104 ASP A N 1
ATOM 806 C CA . ASP A 1 104 ? 1.363 -10.554 -3.920 1.00 97.50 104 ASP A CA 1
ATOM 807 C C . ASP A 1 104 ? 0.902 -10.283 -5.357 1.00 97.50 104 ASP A C 1
ATOM 809 O O . ASP A 1 104 ? -0.184 -10.699 -5.752 1.00 97.50 104 ASP A O 1
ATOM 813 N N . VAL A 1 105 ? 1.731 -9.602 -6.153 1.00 98.38 105 VAL A N 1
ATOM 814 C CA . VAL A 1 105 ? 1.425 -9.399 -7.572 1.00 98.38 105 VAL A CA 1
ATOM 815 C C . VAL A 1 105 ? 1.587 -10.718 -8.332 1.00 98.38 105 VAL A C 1
ATOM 817 O O . VAL A 1 105 ? 2.666 -11.335 -8.317 1.00 98.38 105 VAL A O 1
ATOM 820 N N . TYR A 1 106 ? 0.515 -11.146 -9.001 1.00 98.12 106 TYR A N 1
ATOM 821 C CA . TYR A 1 106 ? 0.494 -12.301 -9.889 1.00 98.12 106 TYR A CA 1
ATOM 822 C C . TYR A 1 106 ? 1.086 -11.978 -11.260 1.00 98.12 106 TYR A C 1
ATOM 824 O O . TYR A 1 106 ? 1.090 -10.842 -11.727 1.00 98.12 106 TYR A O 1
ATOM 832 N N . TYR A 1 107 ? 1.579 -13.021 -11.930 1.00 98.12 107 TYR A N 1
ATOM 833 C CA . TYR A 1 107 ? 2.321 -12.891 -13.183 1.00 98.12 107 TYR A CA 1
ATOM 834 C C . TYR A 1 107 ? 1.529 -12.184 -14.294 1.00 98.12 107 TYR A C 1
ATOM 836 O O . TYR A 1 107 ? 2.056 -11.290 -14.948 1.00 98.12 107 TYR A O 1
ATOM 844 N N . HIS A 1 108 ? 0.263 -12.553 -14.500 1.00 98.19 108 HIS A N 1
ATOM 845 C CA . HIS A 1 108 ? -0.561 -11.922 -15.535 1.00 98.19 108 HIS A CA 1
ATOM 846 C C . HIS A 1 108 ? -0.967 -10.497 -15.159 1.00 98.19 108 HIS A C 1
ATOM 848 O O . HIS A 1 108 ? -0.861 -9.613 -15.999 1.00 98.19 108 HIS A O 1
ATOM 854 N N . THR A 1 109 ? -1.283 -10.239 -13.886 1.00 98.44 109 THR A N 1
ATOM 855 C CA . THR A 1 109 ? -1.536 -8.873 -13.411 1.00 98.44 109 THR A CA 1
ATOM 856 C C . THR A 1 109 ? -0.314 -7.970 -13.605 1.00 98.44 109 THR A C 1
ATOM 858 O O . THR A 1 109 ? -0.458 -6.799 -13.940 1.00 98.44 109 THR A O 1
ATOM 861 N N . ALA A 1 110 ? 0.903 -8.503 -13.443 1.00 98.62 110 ALA A N 1
ATOM 862 C CA . ALA A 1 110 ? 2.129 -7.762 -13.732 1.00 98.62 110 ALA A CA 1
ATOM 863 C C . ALA A 1 110 ? 2.245 -7.388 -15.221 1.00 98.62 110 ALA A C 1
ATOM 865 O O . ALA A 1 110 ? 2.636 -6.263 -15.522 1.00 98.62 110 ALA A O 1
ATOM 866 N N . HIS A 1 111 ? 1.873 -8.286 -16.143 1.00 98.56 111 HIS A N 1
ATOM 867 C CA . HIS A 1 111 ? 1.809 -7.968 -17.579 1.00 98.56 111 HIS A CA 1
ATOM 868 C C . HIS A 1 111 ? 0.786 -6.874 -17.876 1.00 98.56 111 HIS A C 1
ATOM 870 O O . HIS A 1 111 ? 1.097 -5.954 -18.630 1.00 98.56 111 HIS A O 1
ATOM 876 N N . ASP A 1 112 ? -0.389 -6.924 -17.245 1.00 98.50 112 ASP A N 1
ATOM 877 C CA . ASP A 1 112 ? -1.409 -5.881 -17.393 1.00 98.50 112 ASP A CA 1
ATOM 878 C C . ASP A 1 112 ? -0.872 -4.520 -16.913 1.00 98.50 112 ASP A C 1
ATOM 880 O O . ASP A 1 112 ? -0.951 -3.523 -17.628 1.00 98.50 112 ASP A O 1
ATOM 884 N N . MET A 1 113 ? -0.209 -4.483 -15.750 1.00 98.44 113 MET A N 1
ATOM 885 C CA . MET A 1 113 ? 0.446 -3.274 -15.229 1.00 98.44 113 MET A CA 1
ATOM 886 C C . MET A 1 113 ? 1.529 -2.733 -16.179 1.00 98.44 113 MET A C 1
ATOM 888 O O . MET A 1 113 ? 1.629 -1.517 -16.360 1.00 98.44 113 MET A O 1
ATOM 892 N N . GLN A 1 114 ? 2.334 -3.607 -16.800 1.00 98.12 114 GLN A N 1
ATOM 893 C CA . GLN A 1 114 ? 3.335 -3.203 -17.795 1.00 98.12 114 GLN A CA 1
ATOM 894 C C . GLN A 1 114 ? 2.686 -2.633 -19.059 1.00 98.12 114 GLN A C 1
ATOM 896 O O . GLN A 1 114 ? 3.154 -1.612 -19.568 1.00 98.12 114 GLN A O 1
ATOM 901 N N . ALA A 1 115 ? 1.626 -3.274 -19.556 1.00 98.06 115 ALA A N 1
ATOM 902 C CA . ALA A 1 115 ? 0.881 -2.822 -20.727 1.00 98.06 115 ALA A CA 1
ATOM 903 C C . ALA A 1 115 ? 0.229 -1.451 -20.486 1.00 98.06 115 ALA A C 1
ATOM 905 O O . ALA A 1 115 ? 0.263 -0.589 -21.363 1.00 98.06 115 ALA A O 1
ATOM 906 N N . ASP A 1 116 ? -0.263 -1.221 -19.268 1.00 97.75 116 ASP A N 1
ATOM 907 C CA . ASP A 1 116 ? -0.855 0.044 -18.827 1.00 97.75 116 ASP A CA 1
ATOM 908 C C . ASP A 1 116 ? 0.183 1.123 -18.450 1.00 97.75 116 ASP A C 1
ATOM 910 O O . ASP A 1 116 ? -0.176 2.238 -18.060 1.00 97.75 116 ASP A O 1
ATOM 914 N N . GLY A 1 117 ? 1.483 0.829 -18.570 1.00 97.44 117 GLY A N 1
ATOM 915 C CA . GLY A 1 117 ? 2.548 1.806 -18.337 1.00 97.44 117 GLY A CA 1
ATOM 916 C C . GLY A 1 117 ? 2.803 2.129 -16.861 1.00 97.44 117 GLY A C 1
ATOM 917 O O . GLY A 1 117 ? 3.350 3.192 -16.555 1.00 97.44 117 GLY A O 1
ATOM 918 N N . LEU A 1 118 ? 2.412 1.249 -15.935 1.00 98.38 118 LEU A N 1
ATOM 919 C CA . LEU A 1 118 ? 2.557 1.463 -14.497 1.00 98.38 118 LEU A CA 1
ATOM 920 C C . LEU A 1 118 ? 3.777 0.724 -13.942 1.00 98.38 118 LEU A C 1
ATOM 922 O O . LEU A 1 118 ? 3.841 -0.503 -13.957 1.00 98.38 118 LEU A O 1
ATOM 926 N N . THR A 1 119 ? 4.717 1.470 -13.361 1.00 98.69 119 THR A N 1
ATOM 927 C CA . THR A 1 119 ? 5.790 0.869 -12.563 1.00 98.69 119 THR A CA 1
ATOM 928 C C . THR A 1 119 ? 5.235 0.378 -11.227 1.00 98.69 119 THR A C 1
ATOM 930 O O . THR A 1 119 ? 4.592 1.136 -10.492 1.00 98.69 119 THR A O 1
ATOM 933 N N . VAL A 1 120 ? 5.527 -0.872 -10.869 1.00 98.75 120 VAL A N 1
ATOM 934 C CA . VAL A 1 120 ? 5.074 -1.483 -9.612 1.00 98.75 120 VAL A CA 1
ATOM 935 C C . VAL A 1 120 ? 6.255 -2.060 -8.842 1.00 98.75 120 VAL A C 1
ATOM 937 O O . VAL A 1 120 ? 7.131 -2.712 -9.405 1.00 98.75 120 VAL A O 1
ATOM 940 N N . ILE A 1 121 ? 6.283 -1.800 -7.537 1.00 98.75 121 ILE A N 1
ATOM 941 C CA . ILE A 1 121 ? 7.234 -2.402 -6.606 1.00 98.75 121 ILE A CA 1
ATOM 942 C C . ILE A 1 121 ? 6.456 -3.371 -5.730 1.00 98.75 121 ILE A C 1
ATOM 944 O O . ILE A 1 121 ? 5.549 -2.951 -5.008 1.00 98.75 121 ILE A O 1
ATOM 948 N N . ASP A 1 122 ? 6.856 -4.637 -5.759 1.00 98.56 122 ASP A N 1
ATOM 949 C CA . ASP A 1 122 ? 6.351 -5.657 -4.854 1.00 98.56 122 ASP A CA 1
ATOM 950 C C . ASP A 1 122 ? 7.383 -5.959 -3.759 1.00 98.56 122 ASP A C 1
ATOM 952 O O . ASP A 1 122 ? 8.366 -6.668 -4.006 1.00 98.56 122 ASP A O 1
ATOM 956 N N . PRO A 1 123 ? 7.197 -5.398 -2.548 1.00 97.75 123 PRO A N 1
ATOM 957 C CA . PRO A 1 123 ? 8.070 -5.634 -1.404 1.00 97.75 123 PRO A CA 1
ATOM 958 C C . PRO A 1 123 ? 7.686 -6.888 -0.593 1.00 97.75 123 PRO A C 1
ATOM 960 O O . PRO A 1 123 ? 8.238 -7.112 0.484 1.00 97.75 123 PRO A O 1
ATOM 963 N N . GLY A 1 124 ? 6.721 -7.678 -1.071 1.00 97.50 124 GLY A N 1
ATOM 964 C CA . GLY A 1 124 ? 6.078 -8.774 -0.354 1.00 97.50 124 GLY A CA 1
ATOM 965 C C . GLY A 1 124 ? 4.963 -8.311 0.589 1.00 97.50 124 GLY A C 1
ATOM 966 O O . GLY A 1 124 ? 4.997 -7.211 1.142 1.00 97.50 124 GLY A O 1
ATOM 967 N N . HIS A 1 125 ? 3.982 -9.185 0.836 1.00 97.81 125 HIS A N 1
ATOM 968 C CA . HIS A 1 125 ? 2.866 -8.934 1.764 1.00 97.81 125 HIS A CA 1
ATOM 969 C C . HIS A 1 125 ? 3.346 -8.574 3.179 1.00 97.81 125 HIS A C 1
ATOM 971 O O . HIS A 1 125 ? 2.765 -7.738 3.869 1.00 97.81 125 HIS A O 1
ATOM 977 N N . HIS A 1 126 ? 4.453 -9.178 3.615 1.00 97.62 126 HIS A N 1
ATOM 978 C CA . HIS A 1 126 ? 4.918 -9.116 4.997 1.00 97.62 126 HIS A CA 1
ATOM 979 C C . HIS A 1 126 ? 5.369 -7.717 5.468 1.00 97.62 126 HIS A C 1
ATOM 981 O O . HIS A 1 126 ? 5.572 -7.520 6.668 1.00 97.62 126 HIS A O 1
ATOM 987 N N . ILE A 1 127 ? 5.462 -6.711 4.584 1.00 96.75 127 ILE A N 1
ATOM 988 C CA . ILE A 1 127 ? 5.670 -5.315 5.012 1.00 96.75 127 ILE A CA 1
ATOM 989 C C . ILE A 1 127 ? 4.590 -4.824 5.983 1.00 96.75 127 ILE A C 1
ATOM 991 O O . ILE A 1 127 ? 4.835 -3.915 6.777 1.00 96.75 127 ILE A O 1
ATOM 995 N N . GLU A 1 128 ? 3.411 -5.451 5.969 1.00 96.75 128 GLU A N 1
ATOM 996 C CA . GLU A 1 128 ? 2.316 -5.132 6.879 1.00 96.75 128 GLU A CA 1
ATOM 997 C C . GLU A 1 128 ? 2.634 -5.411 8.349 1.00 96.75 128 GLU A C 1
ATOM 999 O O . GLU A 1 128 ? 1.962 -4.846 9.208 1.00 96.75 128 GLU A O 1
ATOM 1004 N N . LYS A 1 129 ? 3.702 -6.162 8.673 1.00 95.81 129 LYS A N 1
ATOM 1005 C CA . LYS A 1 129 ? 4.164 -6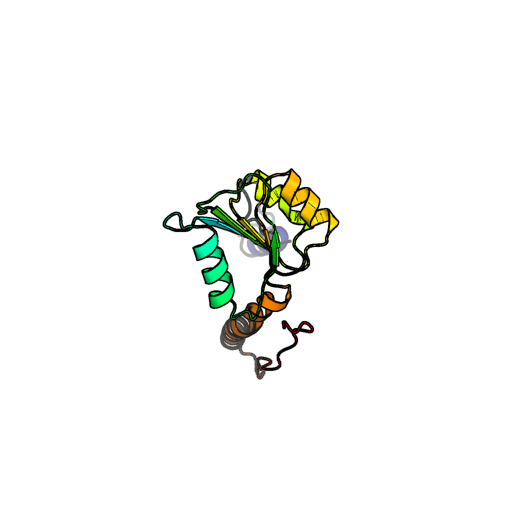.355 10.063 1.00 95.81 129 LYS A CA 1
ATOM 1006 C C . LYS A 1 129 ? 4.370 -5.042 10.824 1.00 95.81 129 LYS A C 1
ATOM 1008 O O . LYS A 1 129 ? 4.309 -5.021 12.050 1.00 95.81 129 LYS A O 1
ATOM 1013 N N . LEU A 1 130 ? 4.591 -3.937 10.105 1.00 93.81 130 LEU A N 1
ATOM 1014 C CA . LEU A 1 130 ? 4.669 -2.586 10.661 1.00 93.81 130 LEU A CA 1
ATOM 1015 C C . LEU A 1 130 ? 3.413 -2.179 11.445 1.00 93.81 130 LEU A C 1
ATOM 1017 O O . LEU A 1 130 ? 3.489 -1.290 12.294 1.00 93.81 130 LEU A O 1
ATOM 1021 N N . CYS A 1 131 ? 2.268 -2.815 11.183 1.00 95.12 131 CYS A N 1
ATOM 1022 C CA . CYS A 1 131 ? 1.042 -2.570 11.924 1.00 95.12 131 CYS A CA 1
ATOM 1023 C C . CYS A 1 131 ? 1.146 -3.032 13.382 1.00 95.12 131 CYS A C 1
ATOM 1025 O O . CYS A 1 131 ? 0.536 -2.397 14.231 1.00 95.12 131 CYS A O 1
ATOM 1027 N N . VAL A 1 132 ? 1.946 -4.060 13.696 1.00 96.62 132 VAL A N 1
ATOM 1028 C CA . VAL A 1 132 ? 2.035 -4.654 15.042 1.00 96.62 132 VAL A CA 1
ATOM 1029 C C . VAL A 1 132 ? 2.442 -3.621 16.100 1.00 96.62 132 VAL A C 1
ATOM 1031 O O . VAL A 1 132 ? 1.640 -3.369 17.000 1.00 96.62 132 VAL A O 1
ATOM 1034 N N . PRO A 1 133 ? 3.612 -2.952 16.016 1.00 95.00 133 PRO A N 1
ATOM 1035 C CA . PRO A 1 133 ? 3.987 -1.956 17.021 1.00 95.00 133 PRO A CA 1
ATOM 1036 C C . PRO A 1 133 ? 3.020 -0.764 17.060 1.00 95.00 133 PRO A C 1
ATOM 1038 O O . PRO A 1 133 ? 2.773 -0.208 18.125 1.00 95.00 133 PRO A O 1
ATOM 1041 N N . LYS A 1 134 ? 2.428 -0.390 15.918 1.00 95.94 134 LYS A N 1
ATOM 1042 C CA . LYS A 1 134 ? 1.461 0.717 15.833 1.00 95.94 134 LYS A CA 1
ATOM 1043 C C . LYS A 1 134 ? 0.101 0.386 16.429 1.00 95.94 134 LYS A C 1
ATOM 1045 O O . LYS A 1 134 ? -0.552 1.264 16.988 1.00 95.94 134 LYS A O 1
ATOM 1050 N N . LEU A 1 135 ? -0.320 -0.867 16.334 1.00 97.06 135 LEU A N 1
ATOM 1051 C CA . LEU A 1 135 ? -1.534 -1.344 16.967 1.00 97.06 135 LEU A CA 1
ATOM 1052 C C . LEU A 1 135 ? -1.342 -1.423 18.479 1.00 97.06 135 LEU A C 1
ATOM 1054 O O . LEU A 1 135 ? -2.221 -0.972 19.199 1.00 97.06 135 LEU A O 1
ATOM 1058 N N . ILE A 1 136 ? -0.183 -1.890 18.950 1.00 97.25 136 ILE A N 1
ATOM 1059 C CA . ILE A 1 136 ? 0.149 -1.899 20.381 1.00 97.25 136 ILE A CA 1
ATOM 1060 C C . ILE A 1 136 ? 0.146 -0.478 20.953 1.00 97.25 136 ILE A C 1
ATOM 1062 O O . ILE A 1 136 ? -0.552 -0.233 21.927 1.00 97.25 136 ILE A O 1
ATOM 1066 N N . GLU A 1 137 ? 0.808 0.484 20.300 1.00 96.69 137 GLU A N 1
ATOM 1067 C CA . GLU A 1 137 ? 0.772 1.907 20.689 1.00 96.69 137 GLU A CA 1
ATOM 1068 C C . GLU A 1 137 ? -0.673 2.430 20.821 1.00 96.69 137 GLU A C 1
ATOM 1070 O O . GLU A 1 137 ? -1.029 3.117 21.778 1.00 96.69 137 GLU A O 1
ATOM 1075 N N . LYS A 1 138 ? -1.542 2.064 19.874 1.00 97.56 138 LYS A N 1
ATOM 1076 C CA . LYS A 1 138 ? -2.954 2.453 19.888 1.00 97.56 138 LYS A CA 1
ATOM 1077 C C . LYS A 1 138 ? -3.753 1.760 20.997 1.00 97.56 138 LYS A C 1
ATOM 1079 O O . LYS A 1 138 ? -4.598 2.401 21.615 1.00 97.56 138 LYS A O 1
ATOM 1084 N N . MET A 1 139 ? -3.497 0.478 21.236 1.00 97.50 139 MET A N 1
ATOM 1085 C CA . MET A 1 139 ? -4.168 -0.306 22.272 1.00 97.50 139 MET A CA 1
ATOM 1086 C C . MET A 1 139 ? -3.742 0.126 23.677 1.00 97.50 139 MET A C 1
ATOM 1088 O O . MET A 1 139 ? -4.599 0.172 24.548 1.00 97.50 139 MET A O 1
ATOM 1092 N N . GLU A 1 140 ? -2.486 0.525 23.890 1.00 97.38 140 GLU A N 1
ATOM 1093 C CA . GLU A 1 140 ? -2.027 1.100 25.165 1.00 97.38 140 GLU A CA 1
ATOM 1094 C C . GLU A 1 140 ? -2.758 2.412 25.491 1.00 97.38 140 GLU A C 1
ATOM 1096 O O . GLU A 1 140 ? -3.218 2.620 26.613 1.00 97.38 140 GLU A O 1
ATOM 1101 N N . ASN A 1 141 ? -2.968 3.275 24.490 1.00 97.44 141 ASN A N 1
ATOM 1102 C CA . ASN A 1 141 ? -3.752 4.500 24.673 1.00 97.44 141 ASN A CA 1
ATOM 1103 C C . ASN A 1 141 ? -5.213 4.207 25.057 1.00 97.44 141 ASN A C 1
ATOM 1105 O O . ASN A 1 141 ? -5.786 4.890 25.908 1.00 97.44 141 ASN A O 1
ATOM 1109 N N . TRP A 1 142 ? -5.826 3.189 24.447 1.00 97.94 142 TRP A N 1
ATOM 1110 C CA . TRP A 1 142 ? -7.180 2.756 24.804 1.00 97.94 142 TRP A CA 1
ATOM 1111 C C . TRP A 1 142 ? -7.240 2.111 26.179 1.00 97.94 142 TRP A C 1
ATOM 1113 O O . TRP A 1 142 ? -8.118 2.455 26.959 1.00 97.94 142 TRP A O 1
ATOM 1123 N N . LYS A 1 143 ? -6.268 1.261 26.514 1.00 97.31 143 LYS A N 1
ATOM 1124 C CA . LYS A 1 143 ? -6.128 0.673 27.845 1.00 97.31 143 LYS A CA 1
ATOM 1125 C C . LYS A 1 143 ? -6.111 1.752 28.930 1.00 97.31 143 LYS A C 1
ATOM 1127 O O . LYS A 1 143 ? -6.824 1.610 29.918 1.00 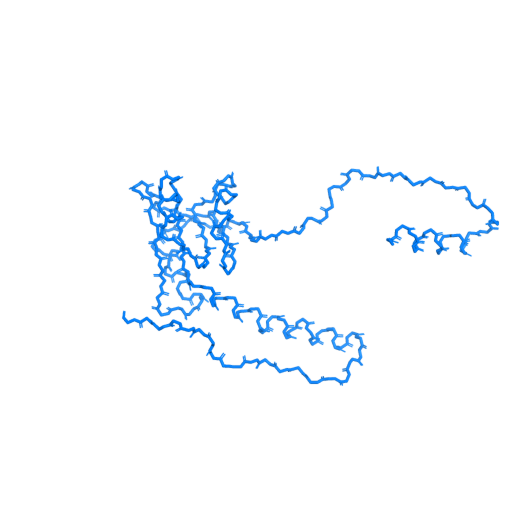97.31 143 LYS A O 1
ATOM 1132 N N . LEU A 1 144 ? -5.353 2.834 28.729 1.00 96.19 144 LEU A N 1
ATOM 1133 C CA . LEU A 1 144 ? -5.305 3.963 29.662 1.00 96.19 144 LEU A CA 1
ATOM 1134 C C . LEU A 1 144 ? -6.640 4.721 29.738 1.00 96.19 144 LEU A C 1
ATOM 1136 O O . LEU A 1 144 ? -7.064 5.101 30.824 1.00 96.19 144 LEU A O 1
ATOM 1140 N N . THR A 1 145 ? -7.288 4.946 28.594 1.00 97.38 145 THR A N 1
ATOM 1141 C CA . THR A 1 145 ? -8.530 5.736 28.510 1.00 97.38 145 THR A CA 1
ATOM 1142 C C . THR A 1 145 ? -9.729 4.993 29.104 1.00 97.38 145 THR A C 1
ATOM 1144 O O . THR A 1 145 ? -10.568 5.600 29.759 1.00 97.38 145 THR A O 1
ATOM 1147 N N . GLU A 1 146 ? -9.791 3.680 28.895 1.00 97.19 146 GLU A N 1
ATOM 1148 C CA . GLU A 1 146 ? -10.933 2.830 29.244 1.00 97.19 146 GLU A CA 1
ATOM 1149 C C . GLU A 1 146 ? -10.700 2.008 30.527 1.00 97.19 146 GLU A C 1
ATOM 1151 O O . GLU A 1 146 ? -11.579 1.264 30.957 1.00 97.19 146 GLU A O 1
ATOM 1156 N N . GLY A 1 147 ? -9.512 2.111 31.136 1.00 96.94 147 GLY A N 1
ATOM 1157 C CA . GLY A 1 147 ? -9.179 1.445 32.398 1.00 96.94 147 GLY A CA 1
ATOM 1158 C C . GLY A 1 147 ? -9.077 -0.081 32.303 1.00 96.94 147 GLY A C 1
ATOM 1159 O O . GLY A 1 147 ? -9.530 -0.780 33.207 1.00 96.94 147 GLY A O 1
ATOM 1160 N N . TRP A 1 148 ? -8.518 -0.621 31.216 1.00 97.88 148 TRP A N 1
ATOM 1161 C CA . TRP A 1 148 ? -8.406 -2.075 31.042 1.00 97.88 148 TRP A CA 1
ATOM 1162 C C . TRP A 1 148 ? -7.277 -2.678 31.891 1.00 97.88 148 TRP A C 1
ATOM 1164 O O . TRP A 1 148 ? -6.121 -2.262 31.796 1.00 97.88 148 TRP A O 1
ATOM 1174 N N . ASP A 1 149 ? -7.586 -3.734 32.643 1.00 97.12 149 ASP A N 1
ATOM 1175 C CA . ASP A 1 149 ? -6.595 -4.535 33.370 1.00 97.12 149 ASP A CA 1
ATOM 1176 C C . ASP A 1 149 ? -6.128 -5.727 32.520 1.00 97.12 149 ASP A C 1
ATOM 1178 O O . ASP A 1 149 ? -6.529 -6.873 32.715 1.00 97.12 149 ASP A O 1
ATOM 1182 N N . VAL A 1 150 ? -5.350 -5.425 31.477 1.00 96.88 150 VAL A N 1
ATOM 1183 C CA . VAL A 1 150 ? -4.794 -6.419 30.544 1.00 96.88 150 VAL A CA 1
ATOM 1184 C C . VAL A 1 150 ? -3.347 -6.096 30.185 1.00 96.88 150 VAL A C 1
ATOM 1186 O O . VAL A 1 150 ? -2.946 -4.931 30.128 1.00 96.88 150 VAL A O 1
ATOM 1189 N N . GLU A 1 151 ? -2.556 -7.122 29.889 1.00 96.19 151 GLU A N 1
ATOM 1190 C CA . GLU A 1 151 ? -1.214 -6.981 29.318 1.00 96.19 151 GLU A CA 1
ATOM 1191 C C . GLU A 1 151 ? -1.272 -7.046 27.784 1.00 96.19 151 GLU A C 1
ATOM 1193 O O . GLU A 1 151 ? -1.987 -7.871 27.212 1.00 96.19 151 GLU A O 1
ATOM 1198 N N . LEU A 1 152 ? -0.515 -6.179 27.106 1.00 96.88 152 LEU A N 1
ATOM 1199 C CA . LEU A 1 152 ? -0.429 -6.131 25.648 1.00 96.88 152 LEU A CA 1
ATOM 1200 C C . LEU A 1 152 ? 0.980 -6.530 25.204 1.00 96.88 152 LEU A C 1
ATOM 1202 O O . LEU A 1 152 ? 1.967 -5.893 25.565 1.00 96.88 152 LEU A O 1
ATOM 1206 N N . LEU A 1 153 ? 1.076 -7.581 24.390 1.00 95.31 153 LEU A N 1
ATOM 1207 C CA . LEU A 1 153 ? 2.350 -8.139 23.941 1.00 95.31 153 LEU A CA 1
ATOM 1208 C C . LEU A 1 153 ? 2.477 -8.054 22.418 1.00 95.31 153 LEU A C 1
ATOM 1210 O O . LEU A 1 153 ? 1.655 -8.586 21.673 1.00 95.31 153 LEU A O 1
ATOM 1214 N N . ALA A 1 154 ? 3.550 -7.418 21.946 1.00 95.81 154 ALA A N 1
ATOM 1215 C CA . ALA A 1 154 ? 3.907 -7.399 20.531 1.00 95.81 154 ALA A CA 1
ATOM 1216 C C . ALA A 1 154 ? 4.649 -8.689 20.150 1.00 95.81 154 ALA A C 1
ATOM 1218 O O . ALA A 1 154 ? 5.685 -9.009 20.742 1.00 95.81 154 ALA A O 1
ATOM 1219 N N . SER A 1 155 ? 4.177 -9.399 19.121 1.00 96.12 155 SER A N 1
ATOM 1220 C CA . SER A 1 155 ? 4.936 -10.525 18.564 1.00 96.12 155 SER A CA 1
ATOM 1221 C C . SER A 1 155 ? 6.283 -10.046 18.013 1.00 96.12 155 SER A C 1
ATOM 1223 O O . SER A 1 155 ? 6.349 -9.059 17.279 1.00 96.12 155 SER A O 1
ATOM 1225 N N . LYS A 1 156 ? 7.357 -10.767 18.354 1.00 94.38 156 LYS A N 1
ATOM 1226 C CA . LYS A 1 156 ? 8.724 -10.534 17.847 1.00 94.38 156 LYS A CA 1
ATOM 1227 C C . LYS A 1 156 ? 9.133 -11.539 16.767 1.00 94.38 156 LYS A C 1
ATOM 1229 O O . LYS A 1 156 ? 10.206 -11.409 16.184 1.00 94.38 156 LYS A O 1
ATOM 1234 N N . THR A 1 157 ? 8.304 -12.550 16.520 1.00 95.88 157 THR A N 1
ATOM 1235 C CA . THR A 1 157 ? 8.597 -13.626 15.573 1.00 95.88 157 THR A CA 1
ATOM 1236 C C . THR A 1 157 ? 8.481 -13.110 14.146 1.00 95.88 157 THR A C 1
ATOM 1238 O O . THR A 1 157 ? 7.463 -12.528 13.771 1.00 95.88 157 THR A O 1
ATOM 1241 N N . ASN A 1 158 ? 9.508 -13.353 13.332 1.00 93.31 158 ASN A N 1
ATOM 1242 C CA . ASN A 1 158 ? 9.415 -13.133 11.896 1.00 93.31 158 ASN A CA 1
ATOM 1243 C C . ASN A 1 158 ? 8.547 -14.237 11.281 1.00 93.31 158 ASN A C 1
ATOM 1245 O O . ASN A 1 158 ? 8.884 -15.414 11.373 1.00 93.31 158 ASN A O 1
ATOM 1249 N N . THR A 1 159 ? 7.430 -13.844 10.677 1.00 96.00 159 THR A N 1
ATOM 1250 C CA . THR A 1 159 ? 6.475 -14.755 10.035 1.00 96.00 159 THR A CA 1
ATOM 1251 C C . THR A 1 159 ? 6.475 -14.625 8.513 1.00 96.00 159 THR A C 1
ATOM 1253 O O . THR A 1 159 ? 5.541 -15.087 7.864 1.00 96.00 159 THR A O 1
ATOM 1256 N N . ASN A 1 160 ? 7.504 -14.001 7.926 1.00 96.12 160 ASN A N 1
ATOM 1257 C CA . ASN A 1 160 ? 7.693 -14.007 6.480 1.00 96.12 160 ASN A CA 1
ATOM 1258 C C . ASN A 1 160 ? 8.005 -15.437 6.007 1.00 96.12 160 ASN A C 1
ATOM 1260 O O . ASN A 1 160 ? 9.035 -15.979 6.412 1.00 96.12 160 ASN A O 1
ATOM 1264 N N . PRO A 1 161 ? 7.174 -16.056 5.149 1.00 96.50 161 PRO A N 1
ATOM 1265 C CA . PRO A 1 161 ? 7.459 -17.395 4.643 1.00 96.50 161 PRO A CA 1
ATOM 1266 C C . PRO A 1 161 ? 8.543 -17.398 3.554 1.00 96.50 161 PRO A C 1
ATOM 1268 O O . PRO A 1 161 ? 9.067 -18.459 3.224 1.00 96.50 161 PRO A O 1
ATOM 1271 N N . PHE A 1 162 ? 8.871 -16.237 2.978 1.00 95.31 162 PHE A N 1
ATOM 1272 C CA . PHE A 1 162 ? 9.809 -16.126 1.865 1.00 95.31 162 PHE A CA 1
ATOM 1273 C C . PHE A 1 162 ? 11.221 -15.784 2.341 1.00 95.31 162 PHE A C 1
ATOM 1275 O O . PHE A 1 162 ? 11.421 -14.846 3.115 1.00 95.31 162 PHE A O 1
ATOM 1282 N N . GLN A 1 163 ? 12.198 -16.519 1.815 1.00 93.00 163 GLN A N 1
ATOM 1283 C CA . GLN A 1 163 ? 13.625 -16.225 1.925 1.00 93.00 163 GLN A CA 1
ATOM 1284 C C . GLN A 1 163 ? 14.151 -15.834 0.542 1.00 93.00 163 GLN A C 1
ATOM 1286 O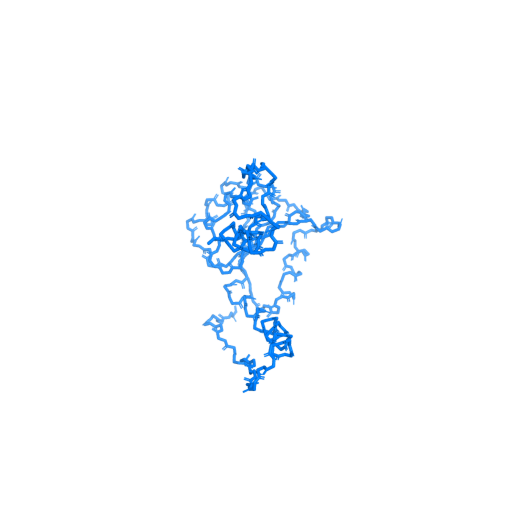 O . GLN A 1 163 ? 13.731 -16.406 -0.465 1.00 93.00 163 GLN A O 1
ATOM 1291 N N . TYR A 1 164 ? 15.051 -14.854 0.497 1.00 91.00 164 TYR A N 1
ATOM 1292 C CA . TYR A 1 164 ? 15.665 -14.354 -0.733 1.00 91.00 164 TYR A CA 1
ATOM 1293 C C . TYR A 1 164 ? 17.134 -14.800 -0.773 1.00 91.00 164 TYR A C 1
ATOM 1295 O O . TYR A 1 164 ? 17.810 -14.733 0.254 1.00 91.00 164 TYR A O 1
ATOM 1303 N N . TYR A 1 165 ? 17.602 -15.253 -1.940 1.00 83.75 165 TYR A N 1
ATOM 1304 C CA . TYR A 1 165 ? 18.970 -15.723 -2.199 1.00 83.75 165 TYR A CA 1
ATOM 1305 C C . TYR A 1 165 ? 19.636 -14.884 -3.286 1.00 83.75 165 TYR A C 1
ATOM 1307 O O . TYR A 1 165 ? 18.903 -14.429 -4.197 1.00 83.75 165 TYR A O 1
#

Foldseek 3Di:
DVVVVVVVVCCVPPPDVDDDDDDDDDPPPPPDDDFKDKDWAPDKDFPVVVLVVVCVVLVAPDKDKQFAPDADRIFTIEIEGAEACLVCVVVCVVVPHSEYEYADDDPVSSVVCNVSRYIYIHRHNQSCLVVQVVVLVVVVVVCVVVVDPDDDDGDPDDPPPDDDD

Sequence (165 aa):
PLSTIVLTAMKEAHPYEEPAYDLIKLENPPKTYGLGRIGRLKEPISLETFVKKVRTTFALDGLRLIEPPIKKEYVQKIAICGGSGEKFYPAALQKGADVYLTGDVYYHTAHDMQADGLTVIDPGHHIEKLCVPKLIEKMENWKLTEGWDVELLASKTNTNPFQYY

Radius of gyration: 23.1 Å; chains: 1; bounding box: 63×38×55 Å

Secondary structure (DSSP, 8-state):
-HHHHHHHHHHHHSSSSS-----PPP-PPP----S-EEEEEEEEEEHHHHHHHHHHHTT-S--EEE--SS--SEEEEEEEEEEE-GGGHHHHHHTT-SEEEEE---HHHHHHHHHTT-EEEE--GGGGGGHHHHHHHHHHHHHHHHT------------------